Protein AF-A0AAW2M9W5-F1 (afdb_monomer_lite)

Organism: NCBI:txid2727403

Foldseek 3Di:
DPPPPCVVQPPNVVVVVVVVVVVVCVVPPDQWDQAPVRDIDRDPVVVVVRVCVVCVVVPDPVPDDVVNVVVVVVVDDPPADPVNVVVVPDDDDPVNVVVVVVVPDD

Radius of gyration: 26.67 Å; chains: 1; bounding box: 52×32×64 Å

Structure (mmCIF, N/CA/C/O backbone):
data_AF-A0AAW2M9W5-F1
#
_entry.id   AF-A0AAW2M9W5-F1
#
loop_
_atom_site.group_PDB
_atom_site.id
_atom_site.type_symbol
_atom_site.label_atom_id
_atom_site.label_alt_id
_atom_site.label_comp_id
_atom_site.label_asym_id
_atom_site.label_entity_id
_atom_site.label_seq_id
_atom_site.pdbx_PDB_ins_code
_atom_site.Cartn_x
_atom_site.Cartn_y
_atom_site.Cartn_z
_atom_site.occupancy
_atom_site.B_iso_or_equiv
_atom_site.auth_seq_id
_atom_site.auth_comp_id
_atom_site.auth_asym_id
_atom_site.auth_atom_id
_atom_site.pdbx_PDB_model_num
ATOM 1 N N . MET A 1 1 ? 21.026 1.115 29.506 1.00 48.50 1 MET A N 1
ATOM 2 C CA . MET A 1 1 ? 21.252 -0.337 29.691 1.00 48.50 1 MET A CA 1
ATOM 3 C C . MET A 1 1 ? 20.834 -1.117 28.434 1.00 48.50 1 MET A C 1
ATOM 5 O O . MET A 1 1 ? 19.830 -1.806 28.476 1.00 48.50 1 MET A O 1
ATOM 9 N N . GLY A 1 2 ? 21.512 -0.970 27.284 1.00 57.16 2 GLY A N 1
ATOM 10 C CA . GLY A 1 2 ? 20.971 -1.504 26.010 1.00 57.16 2 GLY A CA 1
ATOM 11 C C . GLY A 1 2 ? 21.961 -2.155 25.043 1.00 57.16 2 GLY A C 1
ATOM 12 O O . GLY A 1 2 ? 21.532 -2.822 24.114 1.00 57.16 2 GLY A O 1
ATOM 13 N N . LYS A 1 3 ? 23.275 -2.005 25.253 1.00 54.03 3 LYS A N 1
ATOM 14 C CA . LYS A 1 3 ? 24.299 -2.523 24.326 1.00 54.03 3 LYS A CA 1
ATOM 15 C C . LYS A 1 3 ? 25.120 -3.697 24.868 1.00 54.03 3 LYS A C 1
ATOM 17 O O . LYS A 1 3 ? 25.809 -4.334 24.092 1.00 54.03 3 LYS A O 1
ATOM 22 N N . SER A 1 4 ? 25.056 -4.016 26.159 1.00 55.81 4 SER A N 1
ATOM 23 C CA . SER A 1 4 ? 25.902 -5.085 26.728 1.00 55.81 4 SER A CA 1
ATOM 24 C C . SER A 1 4 ? 25.210 -6.445 26.815 1.00 55.81 4 SER A C 1
ATOM 26 O O . SER A 1 4 ? 25.886 -7.456 26.951 1.00 55.81 4 SER A O 1
ATOM 28 N N . HIS A 1 5 ? 23.876 -6.492 26.735 1.00 56.69 5 HIS A N 1
ATOM 29 C CA . HIS A 1 5 ? 23.130 -7.743 26.907 1.00 56.69 5 HIS A CA 1
ATOM 30 C C . HIS A 1 5 ? 22.978 -8.534 25.595 1.00 56.69 5 HIS A C 1
ATOM 32 O O . HIS A 1 5 ? 23.032 -9.758 25.615 1.00 56.69 5 HIS A O 1
ATOM 38 N N . TRP A 1 6 ? 22.884 -7.850 24.443 1.00 54.25 6 TRP A N 1
ATOM 39 C CA . TRP A 1 6 ? 22.748 -8.502 23.127 1.00 54.25 6 TRP A CA 1
ATOM 40 C C . TRP A 1 6 ? 23.970 -9.358 22.759 1.00 54.25 6 TRP A C 1
ATOM 42 O O . TRP A 1 6 ? 23.818 -10.454 22.234 1.00 54.25 6 TRP A O 1
ATOM 52 N N . LEU A 1 7 ? 25.173 -8.887 23.109 1.00 58.19 7 LEU A N 1
ATOM 53 C CA . LEU A 1 7 ? 26.436 -9.587 22.863 1.00 58.19 7 LEU A CA 1
ATOM 54 C C . LEU A 1 7 ? 26.600 -10.852 23.715 1.00 58.19 7 LEU A C 1
ATOM 56 O O . LEU A 1 7 ? 27.353 -11.739 23.330 1.00 58.19 7 LEU A O 1
ATOM 60 N N . LYS A 1 8 ? 25.931 -10.932 24.874 1.00 59.62 8 LYS A N 1
ATOM 61 C CA . LYS A 1 8 ? 26.143 -12.013 25.847 1.00 59.62 8 LYS A CA 1
ATOM 62 C C . LYS A 1 8 ? 25.178 -13.189 25.670 1.00 59.62 8 LYS A C 1
ATOM 64 O O . LYS A 1 8 ? 25.545 -14.308 26.007 1.00 59.62 8 LYS A O 1
ATOM 69 N N . GLU A 1 9 ? 23.976 -12.950 25.144 1.00 57.50 9 GLU A N 1
ATOM 70 C CA . GLU A 1 9 ? 22.952 -13.996 24.980 1.00 57.50 9 GLU A CA 1
ATOM 71 C C . GLU A 1 9 ? 22.712 -14.443 23.531 1.00 57.50 9 GLU A C 1
ATOM 73 O O . GLU A 1 9 ? 22.095 -15.487 23.318 1.00 57.50 9 GLU A O 1
ATOM 78 N N . GLY A 1 10 ? 23.212 -13.711 22.530 1.00 66.31 10 GLY A N 1
ATOM 79 C CA . GLY A 1 10 ? 22.986 -14.059 21.124 1.00 66.31 10 GLY A CA 1
ATOM 80 C C . GLY A 1 10 ? 21.493 -14.245 20.801 1.00 66.31 10 GLY A C 1
ATOM 81 O O . GLY A 1 10 ? 20.648 -13.480 21.268 1.00 66.31 10 GLY A O 1
ATOM 82 N N . ASP A 1 11 ? 21.163 -15.292 20.040 1.00 59.62 11 ASP A N 1
ATOM 83 C CA . ASP A 1 11 ? 19.801 -15.639 19.585 1.00 59.62 11 ASP A CA 1
ATOM 84 C C . ASP A 1 11 ? 18.875 -16.168 20.708 1.00 59.62 11 ASP A C 1
ATOM 86 O O . ASP A 1 11 ? 17.685 -16.401 20.511 1.00 59.62 11 ASP A O 1
ATOM 90 N N . ARG A 1 12 ? 19.396 -16.343 21.935 1.00 59.50 12 ARG A N 1
ATOM 91 C CA . ARG A 1 12 ? 18.607 -16.807 23.092 1.00 59.50 12 ARG A CA 1
ATOM 92 C C . ARG A 1 12 ? 17.799 -15.703 23.771 1.00 59.50 12 ARG A C 1
ATOM 94 O O . ARG A 1 12 ? 16.968 -16.014 24.622 1.00 59.50 12 ARG A O 1
ATOM 101 N N . ASN A 1 13 ? 17.960 -14.443 23.366 1.00 63.25 13 ASN A N 1
ATOM 102 C CA . ASN A 1 13 ? 17.236 -13.316 23.956 1.00 63.25 13 ASN A CA 1
ATOM 103 C C . ASN A 1 13 ? 15.808 -13.147 23.393 1.00 63.25 13 ASN A C 1
ATOM 105 O O . ASN A 1 13 ? 15.367 -12.048 23.039 1.00 63.25 13 ASN A O 1
ATOM 109 N N . THR A 1 14 ? 15.068 -14.253 23.301 1.00 67.06 14 THR A N 1
ATOM 110 C CA . THR A 1 14 ? 13.681 -14.288 22.814 1.00 67.06 14 THR A CA 1
ATOM 111 C C . THR A 1 14 ? 12.801 -13.305 23.591 1.00 67.06 14 THR A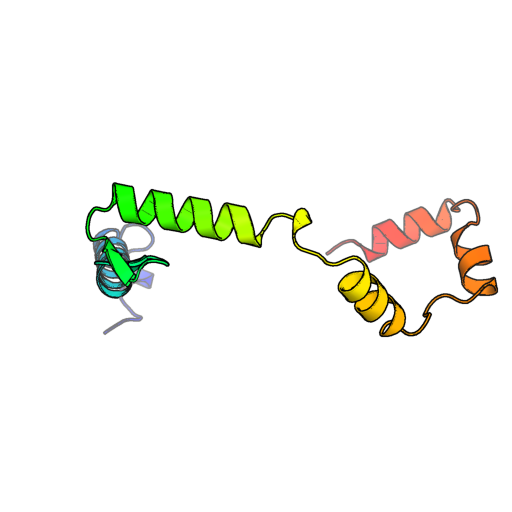 C 1
ATOM 113 O O . THR A 1 14 ? 11.988 -12.604 22.994 1.00 67.06 14 THR A O 1
ATOM 116 N N . GLY A 1 15 ? 13.023 -13.147 24.902 1.00 75.62 15 GLY A N 1
ATOM 117 C CA . GLY A 1 15 ? 12.299 -12.198 25.753 1.00 75.62 15 GLY A CA 1
ATOM 118 C C . GLY A 1 15 ? 12.441 -10.734 25.318 1.00 75.62 15 GLY A C 1
ATOM 119 O O . GLY A 1 15 ? 11.437 -10.023 25.231 1.00 75.62 15 GLY A O 1
ATOM 120 N N . PHE A 1 16 ? 13.653 -10.277 24.991 1.00 78.69 16 PHE A N 1
ATOM 121 C CA . PHE A 1 16 ? 13.869 -8.911 24.504 1.00 78.69 16 PHE A CA 1
ATOM 122 C C . PHE A 1 16 ? 13.225 -8.682 23.138 1.00 78.69 16 PHE A C 1
ATOM 124 O O . PHE A 1 16 ? 12.535 -7.677 22.952 1.00 78.69 16 PHE A O 1
ATOM 131 N N . PHE A 1 17 ? 13.402 -9.611 22.193 1.00 79.06 17 PHE A N 1
ATOM 132 C CA . PHE A 1 17 ? 12.819 -9.480 20.857 1.00 79.06 17 PHE A CA 1
ATOM 133 C C . PHE A 1 17 ? 11.289 -9.540 20.896 1.00 79.06 17 PHE A C 1
ATOM 135 O O . PHE A 1 17 ? 10.638 -8.708 20.265 1.00 79.06 17 PHE A O 1
ATOM 142 N N . HIS A 1 18 ? 10.701 -10.426 21.704 1.00 82.94 18 HIS A N 1
ATOM 143 C CA . HIS A 1 18 ? 9.254 -10.473 21.919 1.00 82.94 18 HIS A CA 1
ATOM 144 C C . HIS A 1 18 ? 8.727 -9.190 22.568 1.00 82.94 18 HIS A C 1
ATOM 146 O O . HIS A 1 18 ? 7.726 -8.639 22.109 1.00 82.94 18 HIS A O 1
ATOM 152 N N . ALA A 1 19 ? 9.401 -8.664 23.595 1.00 87.31 19 ALA A N 1
ATOM 153 C CA . ALA A 1 19 ? 8.999 -7.413 24.238 1.00 87.31 19 ALA A CA 1
ATOM 154 C C . ALA A 1 19 ? 9.094 -6.218 23.275 1.00 87.31 19 ALA A C 1
ATOM 156 O O . ALA A 1 19 ? 8.202 -5.367 23.240 1.00 87.31 19 ALA A O 1
ATOM 157 N N . TYR A 1 20 ? 10.148 -6.166 22.461 1.00 87.25 20 TYR A N 1
ATOM 158 C CA . TYR A 1 20 ? 10.334 -5.127 21.456 1.00 87.25 20 TYR A CA 1
ATOM 159 C C . TYR A 1 20 ? 9.289 -5.218 20.335 1.00 87.25 20 TYR A C 1
ATOM 161 O O . TYR A 1 20 ? 8.655 -4.211 20.012 1.00 87.25 20 TYR A O 1
ATOM 169 N N . ALA A 1 21 ? 9.031 -6.418 19.807 1.00 86.69 21 ALA A N 1
ATOM 170 C CA . ALA A 1 21 ? 7.990 -6.665 18.811 1.00 86.69 21 ALA A CA 1
ATOM 171 C C . ALA A 1 21 ? 6.600 -6.292 19.346 1.00 86.69 21 ALA A C 1
ATOM 173 O O . ALA A 1 21 ? 5.859 -5.580 18.672 1.00 86.69 21 ALA A O 1
ATOM 174 N N . ASN A 1 22 ? 6.278 -6.661 20.590 1.00 88.44 22 ASN A N 1
ATOM 175 C CA . ASN A 1 22 ? 5.030 -6.273 21.251 1.00 88.44 22 ASN A CA 1
ATOM 176 C C . ASN A 1 22 ? 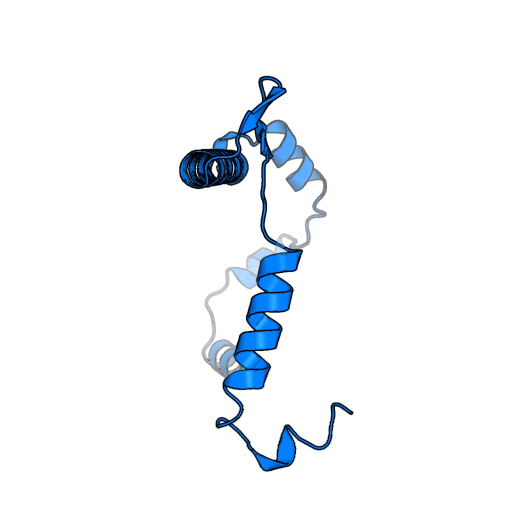4.922 -4.759 21.449 1.00 88.44 22 ASN A C 1
ATOM 178 O O . ASN A 1 22 ? 3.852 -4.187 21.252 1.00 88.44 22 ASN A O 1
ATOM 182 N N . LYS A 1 23 ? 6.018 -4.077 21.801 1.00 91.19 23 LYS A N 1
ATOM 183 C CA . LYS A 1 23 ? 6.038 -2.613 21.910 1.00 91.19 23 LYS A CA 1
ATOM 184 C C . LYS A 1 23 ? 5.733 -1.951 20.566 1.00 91.19 23 LYS A C 1
ATOM 186 O O . LYS A 1 23 ? 4.936 -1.015 20.524 1.00 91.19 23 LYS A O 1
ATOM 191 N N . ILE A 1 24 ? 6.340 -2.433 19.481 1.00 91.38 24 ILE A N 1
ATOM 192 C CA . ILE A 1 24 ? 6.061 -1.944 18.124 1.00 91.38 24 ILE A CA 1
ATOM 193 C C . ILE A 1 24 ? 4.613 -2.248 17.736 1.00 91.38 24 ILE A C 1
ATOM 195 O O . ILE A 1 24 ? 3.911 -1.349 17.276 1.00 91.38 24 ILE A O 1
ATOM 199 N N . PHE A 1 25 ? 4.151 -3.477 17.969 1.00 89.25 25 PHE A N 1
ATOM 200 C CA . PHE A 1 25 ? 2.788 -3.905 17.673 1.00 89.25 25 PHE A CA 1
ATOM 201 C C . PHE A 1 25 ? 1.759 -3.036 18.399 1.00 89.25 25 PHE A C 1
ATOM 203 O O . PHE A 1 25 ? 0.882 -2.468 17.760 1.00 89.25 25 PHE A O 1
ATOM 210 N N . ASN A 1 26 ? 1.906 -2.849 19.710 1.00 89.12 26 ASN A N 1
ATOM 211 C CA . ASN A 1 26 ? 0.983 -2.050 20.516 1.00 89.12 26 ASN A CA 1
ATOM 212 C C . ASN A 1 26 ? 0.978 -0.573 20.111 1.00 89.12 26 ASN A C 1
ATOM 214 O O . ASN A 1 26 ? -0.072 0.066 20.149 1.00 89.12 26 ASN A O 1
ATOM 218 N N . ARG A 1 27 ? 2.134 -0.025 19.712 1.00 90.50 27 ARG A N 1
ATOM 219 C CA . ARG A 1 27 ? 2.235 1.355 19.222 1.00 90.50 27 ARG A CA 1
ATOM 220 C C . ARG A 1 27 ? 1.559 1.535 17.864 1.00 90.50 27 ARG A C 1
ATOM 222 O O . ARG A 1 27 ? 0.921 2.557 17.639 1.00 90.50 27 ARG A O 1
ATOM 229 N N . ASN A 1 28 ? 1.719 0.564 16.969 1.00 89.75 28 ASN A N 1
ATOM 230 C CA . ASN A 1 28 ? 1.297 0.672 15.574 1.00 89.75 28 ASN A CA 1
ATOM 231 C C . ASN A 1 28 ? -0.067 0.011 15.304 1.00 89.75 28 ASN A C 1
ATOM 233 O O . ASN A 1 28 ? -0.540 0.021 14.169 1.00 89.75 28 ASN A O 1
ATOM 237 N N . GLN A 1 29 ? -0.703 -0.583 16.316 1.00 90.38 29 GLN A N 1
ATOM 238 C CA . GLN A 1 29 ? -1.990 -1.243 16.157 1.00 90.38 29 GLN A CA 1
ATOM 239 C C . GLN A 1 29 ? -3.071 -0.229 15.766 1.00 90.38 29 GLN A C 1
ATOM 241 O O . GLN A 1 29 ? -3.425 0.672 16.529 1.00 90.38 29 GLN A O 1
ATOM 246 N N . ILE A 1 30 ? -3.660 -0.437 14.591 1.00 92.38 30 ILE A N 1
ATOM 247 C CA . ILE A 1 30 ? -4.827 0.312 14.132 1.00 92.38 30 ILE A CA 1
ATOM 248 C C . ILE A 1 30 ? -6.046 -0.196 14.908 1.00 92.38 30 ILE A C 1
ATOM 250 O O . ILE A 1 30 ? -6.516 -1.309 14.684 1.00 92.38 30 ILE A O 1
ATOM 254 N N . LYS A 1 31 ? -6.541 0.617 15.848 1.00 92.75 31 LYS A N 1
ATOM 255 C CA . LYS A 1 31 ? -7.718 0.285 16.676 1.00 92.75 31 LYS A CA 1
ATOM 256 C C . LYS A 1 31 ? -9.042 0.544 15.965 1.00 92.75 31 LYS A C 1
ATOM 258 O O . LYS A 1 31 ? -10.016 -0.149 16.217 1.00 92.75 31 LYS A O 1
ATOM 263 N N . ARG A 1 32 ? -9.081 1.580 15.128 1.00 95.06 32 ARG A N 1
ATOM 264 C CA . ARG A 1 32 ? -10.243 1.948 14.321 1.00 95.06 32 ARG A CA 1
ATOM 265 C C . ARG A 1 32 ? -9.820 2.760 13.108 1.00 95.06 32 ARG A C 1
ATOM 267 O O . ARG A 1 32 ? -8.837 3.496 13.180 1.00 95.06 32 ARG A O 1
ATOM 274 N N . ILE A 1 33 ? -10.591 2.672 12.035 1.00 96.00 33 ILE A N 1
ATOM 275 C CA . ILE A 1 33 ? -10.425 3.482 10.824 1.00 96.00 33 ILE A CA 1
ATOM 276 C C . ILE A 1 33 ? -11.765 4.100 10.434 1.00 96.00 33 ILE A C 1
ATOM 278 O O . ILE A 1 33 ? -12.815 3.524 10.704 1.00 96.00 33 ILE A O 1
ATOM 282 N N . LYS A 1 34 ? -11.746 5.288 9.832 1.00 96.25 34 LYS A N 1
ATOM 283 C CA . LYS A 1 34 ? -12.950 5.929 9.299 1.00 96.25 34 LYS A CA 1
ATOM 284 C C . LYS A 1 34 ? -13.072 5.576 7.819 1.00 96.25 34 LYS A C 1
ATOM 286 O O . LYS A 1 34 ? -12.109 5.757 7.076 1.00 96.25 34 LYS A O 1
ATOM 291 N N . ASN A 1 35 ? -14.218 5.046 7.407 1.00 92.69 35 ASN A N 1
ATOM 292 C CA . ASN A 1 35 ? -14.469 4.711 6.008 1.00 92.69 35 ASN A CA 1
ATOM 293 C C . ASN A 1 35 ? -14.836 5.962 5.181 1.00 92.69 35 ASN A C 1
ATOM 295 O O . ASN A 1 35 ? -14.993 7.060 5.721 1.00 92.69 35 ASN A O 1
ATOM 299 N N . SER A 1 36 ? -15.003 5.788 3.868 1.00 90.88 36 SER A N 1
ATOM 300 C CA . SER A 1 36 ? -15.381 6.856 2.928 1.00 90.88 36 SER A CA 1
ATOM 301 C C . SER A 1 36 ? -16.747 7.494 3.209 1.00 90.88 36 SER A C 1
ATOM 303 O O . SER A 1 36 ? -16.961 8.645 2.855 1.00 90.88 36 SER A O 1
ATOM 305 N N . GLU A 1 37 ? -17.655 6.777 3.874 1.00 93.00 37 GLU A N 1
ATOM 306 C CA . GLU A 1 37 ? -18.972 7.278 4.304 1.00 93.00 37 GLU A CA 1
ATOM 307 C C . GLU A 1 37 ? -18.920 7.958 5.684 1.00 93.00 37 GLU A C 1
ATOM 309 O O . GLU A 1 37 ? -19.939 8.335 6.257 1.00 93.00 37 GLU A O 1
ATOM 314 N N . GLY A 1 38 ? -17.727 8.089 6.261 1.00 93.19 38 GLY A N 1
ATOM 315 C CA . GLY A 1 38 ? -17.515 8.718 7.552 1.00 93.19 38 GLY A CA 1
ATOM 316 C C . GLY A 1 38 ? -17.861 7.851 8.772 1.00 93.19 38 GLY A C 1
ATOM 317 O O . GLY A 1 38 ? -17.794 8.355 9.896 1.00 93.19 38 GLY A O 1
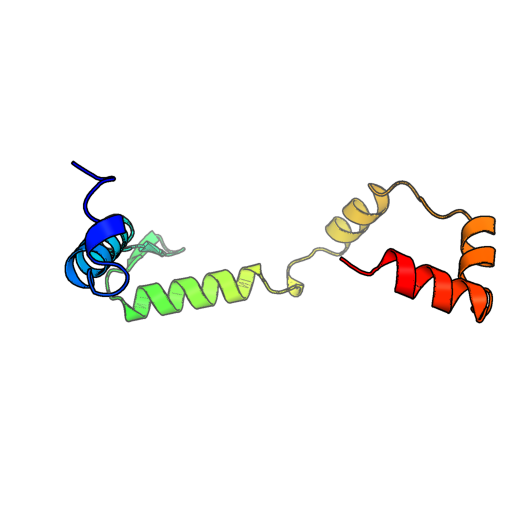ATOM 318 N N . ARG A 1 39 ? -18.179 6.563 8.593 1.00 95.75 39 ARG A N 1
ATOM 319 C CA . ARG A 1 39 ? -18.406 5.604 9.687 1.00 95.75 39 ARG A CA 1
ATOM 320 C C . ARG A 1 39 ? -17.085 5.058 10.227 1.00 95.75 39 ARG A C 1
ATOM 322 O O . ARG A 1 39 ? -16.160 4.777 9.467 1.00 95.75 39 ARG A O 1
ATOM 329 N N . TRP A 1 40 ? -17.007 4.879 11.544 1.00 96.69 40 TRP A N 1
ATOM 330 C CA . TRP A 1 40 ? -15.875 4.212 12.189 1.00 96.69 40 TRP A CA 1
ATOM 331 C C . TRP A 1 40 ? -16.025 2.692 12.102 1.00 96.69 40 TRP A C 1
ATOM 333 O O . TRP A 1 40 ? -17.076 2.157 12.438 1.00 96.69 40 TRP A O 1
ATOM 343 N N . LEU A 1 41 ? -14.960 2.018 11.676 1.00 95.88 41 LEU A N 1
ATOM 344 C CA . LEU A 1 41 ? -14.796 0.568 11.714 1.00 95.88 41 LEU A CA 1
ATOM 345 C C . LEU A 1 41 ? -13.790 0.236 12.815 1.00 95.88 41 LEU A C 1
ATOM 347 O O . LEU A 1 41 ? -12.682 0.773 12.811 1.00 95.88 41 LEU A O 1
ATOM 351 N N . ASP A 1 42 ? -14.168 -0.630 13.747 1.00 95.06 42 ASP A N 1
ATOM 352 C CA . ASP A 1 42 ? -13.368 -1.047 14.907 1.00 95.06 42 ASP A CA 1
ATOM 353 C C . ASP A 1 42 ? -13.121 -2.566 14.956 1.00 95.06 42 ASP A C 1
ATOM 355 O O . ASP A 1 42 ? -12.193 -3.034 15.621 1.00 95.06 42 ASP A O 1
ATOM 359 N N . LYS A 1 43 ? -13.890 -3.354 14.197 1.00 95.81 43 LYS A N 1
ATOM 360 C CA . LYS A 1 43 ? -13.658 -4.791 14.029 1.00 95.81 43 LYS A CA 1
ATOM 361 C C . LYS A 1 43 ? -12.463 -5.038 13.115 1.00 95.81 43 LYS A C 1
ATOM 363 O O . LYS A 1 43 ? -12.380 -4.501 12.012 1.00 95.81 43 LYS A O 1
ATOM 368 N N . LYS A 1 44 ? -11.555 -5.919 13.546 1.00 93.38 44 LYS A N 1
ATOM 369 C CA . LYS A 1 44 ? -10.334 -6.256 12.792 1.00 93.38 44 LYS A CA 1
ATOM 370 C C . LYS A 1 44 ? -10.630 -6.739 11.371 1.00 93.38 44 LYS A C 1
ATOM 372 O O . LYS A 1 44 ? -9.915 -6.347 10.456 1.00 93.38 44 LYS A O 1
ATOM 377 N N . GLN A 1 45 ? -11.662 -7.565 11.194 1.00 95.19 45 GLN A N 1
ATOM 378 C CA . GLN A 1 45 ? -12.066 -8.075 9.882 1.00 95.19 45 GLN A CA 1
ATOM 379 C C . GLN A 1 45 ? -12.509 -6.937 8.954 1.00 95.19 45 GLN A C 1
ATOM 381 O O . GLN A 1 45 ? -12.044 -6.862 7.821 1.00 95.19 45 GLN A O 1
ATOM 386 N N . ASP A 1 46 ? -13.325 -6.012 9.460 1.00 95.19 46 ASP A N 1
ATOM 387 C CA . ASP A 1 46 ? -13.839 -4.879 8.685 1.00 95.19 46 ASP A CA 1
ATOM 388 C C . ASP A 1 46 ? -12.711 -3.912 8.297 1.00 95.19 46 ASP A C 1
ATOM 390 O O . ASP A 1 46 ? -12.639 -3.457 7.155 1.00 95.19 46 ASP A O 1
ATOM 394 N N . ILE A 1 47 ? -11.787 -3.639 9.228 1.00 95.69 47 ILE A N 1
ATOM 395 C CA . ILE A 1 47 ? -10.591 -2.824 8.975 1.00 95.69 47 ILE A CA 1
ATOM 396 C C . ILE A 1 47 ? -9.715 -3.481 7.902 1.00 95.69 47 ILE A C 1
ATOM 398 O O . ILE A 1 47 ? -9.299 -2.807 6.960 1.00 95.69 47 ILE A O 1
ATOM 402 N N . ALA A 1 48 ? -9.443 -4.785 8.024 1.00 95.31 48 ALA A N 1
ATOM 403 C CA . ALA A 1 48 ? -8.625 -5.521 7.064 1.00 95.31 48 ALA A CA 1
ATOM 404 C C . ALA A 1 48 ? -9.256 -5.501 5.666 1.00 95.31 48 ALA A C 1
ATOM 406 O O . ALA A 1 48 ? -8.590 -5.118 4.708 1.00 95.31 48 ALA A O 1
ATOM 407 N N . GLN A 1 49 ? -10.550 -5.813 5.561 1.00 96.12 49 GLN A N 1
ATOM 408 C CA . GLN A 1 49 ? -11.271 -5.791 4.290 1.00 96.12 49 GLN A CA 1
ATOM 409 C C . GLN A 1 49 ? -11.256 -4.399 3.651 1.00 96.12 49 GLN A C 1
ATOM 411 O O . GLN A 1 49 ? -11.026 -4.268 2.448 1.00 96.12 49 GLN A O 1
ATOM 416 N N . TYR A 1 50 ? -11.475 -3.349 4.446 1.00 95.81 50 TYR A N 1
ATOM 417 C CA . TYR A 1 50 ? -11.457 -1.974 3.960 1.00 95.81 50 TYR A CA 1
ATOM 418 C C . TYR A 1 50 ? -10.078 -1.574 3.417 1.00 95.81 50 TYR A C 1
ATOM 420 O O . TYR A 1 50 ? -9.989 -1.023 2.321 1.00 95.81 50 TYR A O 1
ATOM 428 N N . ILE A 1 51 ? -9.004 -1.900 4.142 1.00 94.44 51 ILE A N 1
ATOM 429 C CA . ILE A 1 51 ? -7.621 -1.635 3.719 1.00 94.44 51 ILE A CA 1
ATOM 430 C C . ILE A 1 51 ? -7.289 -2.410 2.438 1.00 94.44 51 ILE A C 1
ATOM 432 O O . ILE A 1 51 ? -6.771 -1.821 1.490 1.00 94.44 51 ILE A O 1
ATOM 436 N N . SER A 1 52 ? -7.621 -3.703 2.378 1.00 95.12 52 SER A N 1
ATOM 437 C CA . SER A 1 52 ? -7.394 -4.536 1.194 1.00 95.12 52 SER A CA 1
ATOM 438 C C . SER A 1 52 ? -8.119 -3.992 -0.034 1.00 95.12 52 SER A C 1
ATOM 440 O O . SER A 1 52 ? -7.516 -3.886 -1.098 1.00 95.12 52 SER A O 1
ATOM 442 N N . ASN A 1 53 ? -9.382 -3.586 0.110 1.00 93.25 53 ASN A N 1
ATOM 443 C CA . ASN A 1 53 ? -10.153 -2.999 -0.986 1.00 93.25 53 ASN A CA 1
ATOM 444 C C . ASN A 1 53 ? -9.582 -1.646 -1.424 1.00 93.25 53 ASN A C 1
ATOM 446 O O . ASN A 1 53 ? -9.484 -1.379 -2.620 1.00 93.25 53 ASN A O 1
ATOM 450 N N . TYR A 1 54 ? -9.191 -0.800 -0.468 1.00 92.00 54 TYR A N 1
ATOM 451 C CA . TYR A 1 54 ? -8.605 0.507 -0.749 1.00 92.00 54 TYR A CA 1
ATOM 452 C C . TYR A 1 54 ? -7.309 0.376 -1.551 1.00 92.00 54 TYR A C 1
ATOM 454 O O . TYR A 1 54 ? -7.200 0.945 -2.636 1.00 92.00 54 TYR A O 1
ATOM 462 N N . PHE A 1 55 ? -6.355 -0.419 -1.062 1.00 91.56 55 PHE A N 1
ATOM 463 C CA . PHE A 1 55 ? -5.088 -0.619 -1.762 1.00 91.56 55 PHE A CA 1
ATOM 464 C C . PHE A 1 55 ? -5.273 -1.384 -3.071 1.00 91.56 55 PHE A C 1
ATOM 466 O O . PHE A 1 55 ? -4.677 -1.029 -4.083 1.00 91.56 55 PHE A O 1
ATOM 473 N N . GLY A 1 56 ? -6.172 -2.369 -3.087 1.00 91.69 56 GLY A N 1
ATOM 474 C CA . GLY A 1 56 ? -6.556 -3.074 -4.304 1.00 91.69 56 GLY A CA 1
ATOM 475 C C . GLY A 1 56 ? -7.157 -2.160 -5.371 1.00 91.69 56 GLY A C 1
ATOM 476 O O . GLY A 1 56 ? -7.059 -2.491 -6.546 1.00 91.69 56 GLY A O 1
ATOM 477 N N . ARG A 1 57 ? -7.754 -1.020 -4.999 1.00 87.25 57 ARG A N 1
ATOM 478 C CA . ARG A 1 57 ? -8.225 -0.001 -5.942 1.00 87.25 57 ARG A CA 1
ATOM 479 C C . ARG A 1 57 ? -7.085 0.893 -6.427 1.00 87.25 57 ARG A C 1
ATOM 481 O O . ARG A 1 57 ? -6.876 0.968 -7.629 1.00 87.25 57 ARG A O 1
ATOM 488 N N . ILE A 1 58 ? -6.329 1.521 -5.521 1.00 86.19 58 ILE A N 1
ATOM 489 C CA . ILE A 1 58 ? -5.314 2.521 -5.916 1.00 86.19 58 ILE A CA 1
ATOM 490 C C . ILE A 1 58 ? -4.120 1.913 -6.665 1.00 86.19 58 ILE A C 1
ATOM 492 O O . ILE A 1 58 ? -3.432 2.619 -7.391 1.00 86.19 58 ILE A O 1
ATOM 496 N N . PHE A 1 59 ? -3.856 0.615 -6.486 1.00 84.88 59 PHE A N 1
ATOM 497 C CA . PHE A 1 59 ? -2.802 -0.092 -7.217 1.00 84.88 59 PHE A CA 1
ATOM 498 C C . PHE A 1 59 ? -3.281 -0.700 -8.544 1.00 84.88 59 PHE A C 1
ATOM 500 O O . PHE A 1 59 ? -2.526 -1.423 -9.193 1.00 84.88 59 PHE A O 1
ATOM 507 N N . ARG A 1 60 ? -4.518 -0.432 -8.982 1.00 80.75 60 ARG A N 1
ATOM 508 C CA . ARG A 1 60 ? -4.964 -0.804 -10.330 1.00 80.75 60 ARG A CA 1
ATOM 509 C C . ARG A 1 60 ? -4.553 0.265 -11.337 1.00 80.75 60 ARG A C 1
ATOM 511 O O . ARG A 1 60 ? -4.848 1.440 -11.167 1.00 80.75 60 ARG A O 1
ATOM 518 N N . SER A 1 61 ? -3.975 -0.181 -12.452 1.00 63.56 61 SER A N 1
ATOM 519 C CA . SER A 1 61 ? -3.592 0.656 -13.603 1.00 63.56 61 SER A CA 1
ATOM 520 C C . SER A 1 61 ? -4.771 1.351 -14.307 1.00 63.56 61 SER A C 1
ATOM 522 O O . SER A 1 61 ? -4.552 2.185 -15.178 1.00 63.56 61 SER A O 1
ATOM 524 N N . THR A 1 62 ? -6.016 1.001 -13.981 1.00 60.19 62 THR A N 1
ATOM 525 C CA . THR A 1 62 ? -7.225 1.462 -14.683 1.00 60.19 62 THR A CA 1
ATOM 526 C C . THR A 1 62 ? -7.721 2.851 -14.274 1.00 60.19 62 THR A C 1
ATOM 528 O O . THR A 1 62 ? -8.678 3.329 -14.870 1.00 60.19 62 THR A O 1
ATOM 531 N N . GLU A 1 63 ? -7.109 3.502 -13.280 1.00 59.84 63 GLU A N 1
ATOM 532 C CA . GLU A 1 63 ? -7.440 4.889 -12.897 1.00 59.84 63 GLU A CA 1
ATOM 533 C C . GLU A 1 63 ? -6.485 5.928 -13.515 1.00 59.84 63 GLU A C 1
ATOM 535 O O . GLU A 1 63 ? -6.592 7.115 -13.216 1.00 59.84 63 GLU A O 1
ATOM 540 N N . LEU A 1 64 ? -5.564 5.512 -14.393 1.00 61.50 64 LEU A N 1
ATOM 541 C CA . LEU A 1 64 ? -4.757 6.449 -15.169 1.00 61.50 64 LEU A CA 1
ATOM 542 C C . LEU A 1 64 ? -5.604 6.999 -16.318 1.00 61.50 64 LEU A C 1
ATOM 544 O O . LEU A 1 64 ? -5.964 6.281 -17.251 1.00 61.50 64 LEU A O 1
ATOM 548 N N . SER A 1 65 ? -5.917 8.290 -16.251 1.00 67.75 65 SER A N 1
ATOM 549 C CA . SER A 1 65 ? -6.371 9.036 -17.418 1.00 67.75 65 SER A CA 1
ATOM 550 C C . SER A 1 65 ? -5.275 8.962 -18.481 1.00 67.75 65 SER A C 1
ATOM 552 O O . SER A 1 65 ? -4.114 9.233 -18.175 1.00 67.75 65 SER A O 1
ATOM 554 N N . LEU A 1 66 ? -5.621 8.632 -19.729 1.00 66.12 66 LEU A N 1
ATOM 555 C CA . LEU A 1 66 ? -4.667 8.682 -20.849 1.00 66.12 66 LEU A CA 1
ATOM 556 C C . LEU A 1 66 ? -3.966 10.051 -20.921 1.00 66.12 66 LEU A C 1
ATOM 558 O O . LEU A 1 66 ? -2.771 10.114 -21.173 1.00 66.12 66 LEU A O 1
ATOM 562 N N . ASN A 1 67 ? -4.669 11.123 -20.536 1.00 70.12 67 ASN A N 1
ATOM 563 C CA . ASN A 1 67 ? -4.108 12.472 -20.463 1.00 70.12 67 ASN A CA 1
ATOM 564 C C . ASN A 1 67 ? -3.014 12.626 -19.388 1.00 70.12 67 ASN A C 1
ATOM 566 O O . ASN A 1 67 ? -2.119 13.450 -19.546 1.00 70.12 67 ASN A O 1
ATOM 570 N N . ASP A 1 68 ? -3.086 11.885 -18.277 1.00 71.44 68 ASP A N 1
ATOM 571 C CA . ASP A 1 68 ? -2.058 11.932 -17.226 1.00 71.44 68 ASP A CA 1
ATOM 572 C C . ASP A 1 68 ? -0.816 11.130 -17.631 1.00 71.44 68 ASP A C 1
ATOM 574 O O . ASP A 1 68 ? 0.304 11.510 -17.286 1.00 71.44 68 ASP A O 1
ATOM 578 N N . LEU A 1 69 ? -1.005 10.058 -18.409 1.00 72.94 69 LEU A N 1
ATOM 579 C CA . LEU A 1 69 ? 0.095 9.311 -19.012 1.00 72.94 69 LEU A CA 1
ATOM 580 C C . LEU A 1 69 ? 0.803 10.147 -20.083 1.00 72.94 69 LEU A C 1
ATOM 582 O O . LEU A 1 69 ? 2.024 10.265 -20.030 1.00 72.94 69 LEU A O 1
ATOM 586 N N . ASP A 1 70 ? 0.050 10.783 -20.983 1.00 75.88 70 ASP A N 1
ATOM 587 C CA . ASP A 1 70 ? 0.601 11.650 -22.029 1.00 75.88 70 ASP A CA 1
ATOM 588 C C . ASP A 1 70 ? 1.392 12.813 -21.426 1.00 75.88 70 ASP A C 1
ATOM 590 O O . ASP A 1 70 ? 2.527 13.046 -21.824 1.00 75.88 70 ASP A O 1
ATOM 594 N N . ARG A 1 71 ? 0.885 13.462 -20.368 1.00 74.38 71 ARG A N 1
ATOM 595 C CA . ARG A 1 71 ? 1.646 14.483 -19.621 1.00 74.38 71 ARG A CA 1
ATOM 596 C C . ARG A 1 71 ? 2.932 13.941 -19.003 1.00 74.38 71 ARG A C 1
ATOM 598 O O . ARG A 1 71 ? 3.946 14.636 -18.982 1.00 74.38 71 ARG A O 1
ATOM 605 N N . GLY A 1 72 ? 2.889 12.725 -18.460 1.00 75.44 72 GLY A N 1
ATOM 606 C CA . GLY A 1 72 ? 4.069 12.058 -17.915 1.00 75.44 72 GLY A CA 1
ATOM 607 C C . GLY A 1 72 ? 5.119 11.789 -18.990 1.00 75.44 72 GLY A C 1
ATOM 608 O O . GLY A 1 72 ? 6.302 11.996 -18.743 1.00 75.44 72 GLY A O 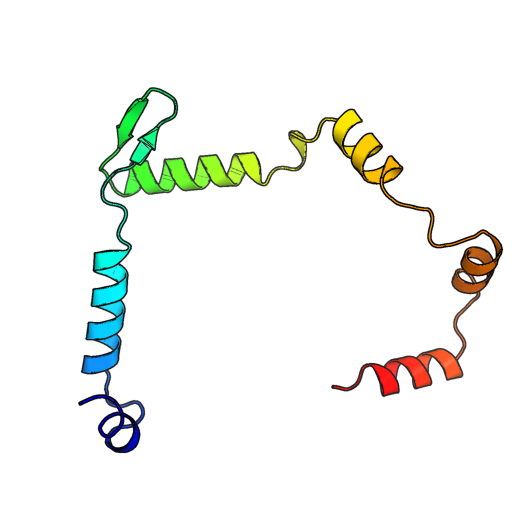1
ATOM 609 N N . VAL A 1 73 ? 4.683 11.386 -20.185 1.00 76.94 73 VAL A N 1
ATOM 610 C CA . VAL A 1 73 ? 5.547 11.120 -21.341 1.00 76.94 73 VAL A CA 1
ATOM 611 C C . VAL A 1 73 ? 6.081 12.416 -21.954 1.00 76.94 73 VAL A C 1
ATOM 613 O O . VAL A 1 73 ? 7.267 12.493 -22.250 1.00 76.94 73 VAL A O 1
ATOM 616 N N . GLU A 1 74 ? 5.262 13.460 -22.075 1.00 77.62 74 GLU A N 1
ATOM 617 C CA . GLU A 1 74 ? 5.674 14.788 -22.550 1.00 77.62 74 GLU A CA 1
ATOM 618 C C . GLU A 1 74 ? 6.703 15.448 -21.622 1.00 77.62 74 GLU A C 1
ATOM 620 O O . GLU A 1 74 ? 7.591 16.166 -22.082 1.00 77.62 74 GLU A O 1
ATOM 625 N N . ALA A 1 75 ? 6.622 15.188 -20.313 1.00 76.44 75 ALA A N 1
ATOM 626 C CA . ALA A 1 75 ? 7.609 15.658 -19.345 1.00 76.44 75 ALA A CA 1
ATOM 627 C C . ALA A 1 75 ? 8.970 14.944 -19.469 1.00 76.44 75 ALA A C 1
ATOM 629 O O . ALA A 1 75 ? 9.969 15.419 -18.916 1.00 76.44 75 ALA A O 1
ATOM 630 N N . LEU A 1 76 ? 9.042 13.816 -20.184 1.00 79.44 76 LEU A N 1
ATOM 631 C CA . LEU A 1 76 ? 10.301 13.135 -20.455 1.00 79.44 76 LEU A CA 1
ATOM 632 C C . LEU A 1 76 ? 10.998 13.808 -21.638 1.00 79.44 76 LEU A C 1
ATOM 634 O O . LEU A 1 76 ? 10.558 13.737 -22.781 1.00 79.44 76 LEU A O 1
ATOM 638 N N . SER A 1 77 ? 12.161 14.411 -21.384 1.00 77.56 77 SER A N 1
ATOM 639 C CA . SER A 1 77 ? 13.068 14.761 -22.477 1.00 77.56 77 SER A CA 1
ATOM 640 C C . SER A 1 77 ? 13.479 13.477 -23.197 1.00 77.56 77 SER A C 1
ATOM 642 O O . SER A 1 77 ? 13.992 12.568 -22.535 1.00 77.56 77 SER A O 1
ATOM 644 N N . CYS A 1 78 ? 13.328 13.412 -24.519 1.00 77.25 78 CYS A N 1
ATOM 645 C CA . CYS A 1 78 ? 13.873 12.311 -25.307 1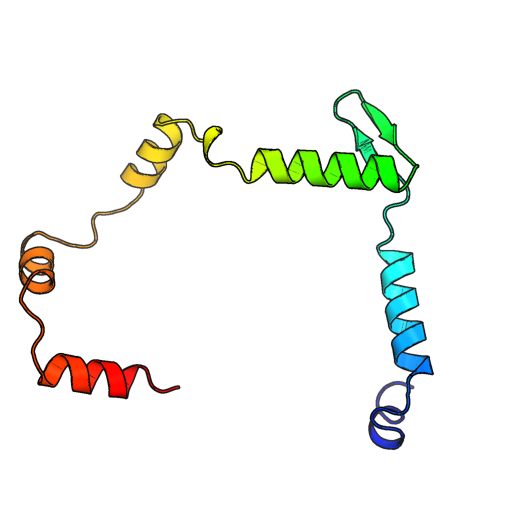.00 77.25 78 CYS A CA 1
ATOM 646 C C . CYS A 1 78 ? 15.378 12.163 -25.010 1.00 77.25 78 CYS A C 1
ATOM 648 O O . CYS A 1 78 ? 16.142 13.114 -25.181 1.00 77.25 78 CYS A O 1
ATOM 650 N N . LYS A 1 79 ? 15.785 11.006 -24.471 1.00 81.56 79 LYS A N 1
ATOM 651 C CA . LYS A 1 79 ? 17.181 10.715 -24.086 1.00 81.56 79 LYS A CA 1
ATOM 652 C C . LYS A 1 79 ? 17.928 9.864 -25.103 1.00 81.56 79 LYS A C 1
ATOM 654 O O . LYS A 1 79 ? 19.1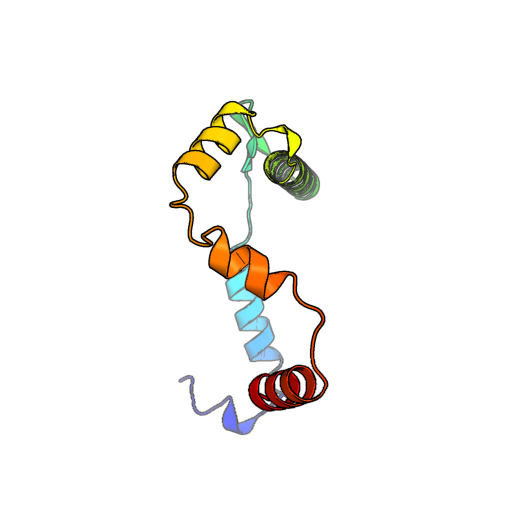45 9.774 -25.010 1.00 81.56 79 LYS A O 1
ATOM 659 N N . VAL A 1 80 ? 17.201 9.227 -26.013 1.00 85.50 80 VAL A N 1
ATOM 660 C CA . VAL A 1 80 ? 17.759 8.353 -27.040 1.00 85.50 80 VAL A CA 1
ATOM 661 C C . VAL A 1 80 ? 17.441 9.001 -28.372 1.00 85.50 80 VAL A C 1
ATOM 663 O O . VAL A 1 80 ? 16.276 9.086 -28.758 1.00 85.50 80 VAL A O 1
ATOM 666 N N . ASP A 1 81 ? 18.467 9.516 -29.035 1.00 88.62 81 ASP A N 1
ATOM 667 C CA . ASP A 1 81 ? 18.320 10.020 -30.392 1.00 88.62 81 ASP A CA 1
ATOM 668 C C . ASP A 1 81 ? 18.283 8.867 -31.411 1.00 88.62 81 ASP A C 1
ATOM 670 O O . ASP A 1 81 ? 18.368 7.682 -31.071 1.00 88.62 81 ASP A O 1
ATOM 674 N N . LEU A 1 82 ? 18.077 9.217 -32.680 1.00 87.31 82 LEU A N 1
ATOM 675 C CA . LEU A 1 82 ? 17.951 8.233 -33.749 1.00 87.31 82 LEU A CA 1
ATOM 676 C C . LEU A 1 82 ? 19.226 7.398 -33.908 1.00 87.31 82 LEU A C 1
ATOM 678 O O . LEU A 1 82 ? 19.128 6.188 -34.100 1.00 87.31 82 LEU A O 1
ATOM 682 N N . ASP A 1 83 ? 20.396 8.025 -33.803 1.00 90.69 83 ASP A N 1
ATOM 683 C CA . ASP A 1 83 ? 21.679 7.358 -34.004 1.00 90.69 83 ASP A CA 1
ATOM 684 C C . ASP A 1 83 ? 21.964 6.397 -32.848 1.00 90.69 83 ASP A C 1
ATOM 686 O O . ASP A 1 83 ? 22.270 5.229 -33.083 1.00 90.69 83 ASP A O 1
ATOM 690 N N . MET A 1 84 ? 21.722 6.824 -31.606 1.00 89.00 84 MET A N 1
ATOM 691 C CA . MET A 1 84 ? 21.774 5.965 -30.423 1.00 89.00 84 MET A CA 1
ATOM 692 C C . MET A 1 84 ? 20.828 4.771 -30.559 1.00 89.00 84 MET A C 1
ATOM 694 O O . MET A 1 84 ? 21.202 3.645 -30.243 1.00 89.00 84 MET A O 1
ATOM 698 N N . ASN A 1 85 ? 19.605 4.985 -31.049 1.00 90.06 85 ASN A N 1
ATOM 699 C CA . ASN A 1 85 ? 18.652 3.897 -31.245 1.00 90.06 85 ASN A CA 1
ATOM 700 C C . ASN A 1 85 ? 19.123 2.912 -32.326 1.00 90.06 85 ASN A C 1
ATOM 702 O O . ASN A 1 85 ? 19.000 1.701 -32.157 1.00 90.06 85 ASN A O 1
ATOM 706 N N . LEU A 1 86 ? 19.698 3.417 -33.421 1.00 91.38 86 LEU A N 1
ATOM 707 C CA . LEU A 1 86 ? 20.299 2.580 -34.460 1.00 91.38 86 LEU A CA 1
ATOM 708 C C . LEU A 1 86 ? 21.474 1.763 -33.920 1.00 91.38 86 LEU A C 1
ATOM 710 O O . LEU A 1 86 ? 21.658 0.628 -34.350 1.00 91.38 86 LEU A O 1
ATOM 714 N N . GLU A 1 87 ? 22.251 2.302 -32.981 1.00 89.56 87 GLU A N 1
ATOM 715 C CA . GLU A 1 87 ? 23.302 1.550 -32.296 1.00 89.56 87 GLU A CA 1
ATOM 716 C C . GLU A 1 87 ? 22.746 0.479 -31.357 1.00 89.56 87 GLU A C 1
ATOM 718 O O . GLU A 1 87 ? 23.198 -0.662 -31.421 1.00 89.56 87 GLU A O 1
ATOM 723 N N . LEU A 1 88 ? 21.727 0.803 -30.556 1.00 87.44 88 LEU A N 1
ATOM 724 C CA . LEU A 1 88 ? 21.092 -0.130 -29.615 1.00 87.44 88 LEU A CA 1
ATOM 725 C C . LEU A 1 88 ? 20.355 -1.291 -30.302 1.00 87.44 88 LEU A C 1
ATOM 727 O O . LEU A 1 88 ? 20.154 -2.336 -29.687 1.00 87.44 88 LEU A O 1
ATOM 731 N N . LEU A 1 89 ? 19.946 -1.120 -31.563 1.00 90.50 89 LEU A N 1
ATOM 732 C CA . LEU A 1 89 ? 19.281 -2.152 -32.365 1.00 90.50 89 LEU A CA 1
ATOM 733 C C . LEU A 1 89 ? 20.253 -3.096 -33.095 1.00 90.50 89 LEU A C 1
ATOM 735 O O . LEU A 1 89 ? 19.803 -4.050 -33.737 1.00 90.50 89 LEU A O 1
ATOM 739 N N . LYS A 1 90 ? 21.570 -2.852 -33.037 1.00 92.00 90 LYS A N 1
ATOM 740 C CA . LYS A 1 90 ? 22.562 -3.744 -33.656 1.00 92.00 90 LYS A CA 1
ATOM 741 C C . LYS A 1 90 ? 22.595 -5.098 -32.926 1.00 92.00 90 LYS A C 1
ATOM 743 O O . LYS A 1 90 ? 22.388 -5.150 -31.714 1.00 92.00 90 LYS A O 1
ATOM 748 N N . PRO A 1 91 ? 22.874 -6.208 -33.634 1.00 92.25 91 PRO A N 1
ATOM 749 C CA . PRO A 1 91 ? 23.102 -7.497 -32.991 1.00 92.25 91 PRO A CA 1
ATOM 750 C C . PRO A 1 91 ? 24.261 -7.423 -31.995 1.00 92.25 91 PRO A C 1
ATOM 752 O O . PRO A 1 91 ? 25.315 -6.880 -32.323 1.00 92.25 91 PRO A O 1
ATOM 755 N N . HIS A 1 92 ? 24.074 -8.014 -30.815 1.00 87.06 92 HIS A N 1
ATOM 756 C CA . HIS A 1 92 ? 25.109 -8.058 -29.786 1.00 87.06 92 HIS A CA 1
ATOM 757 C C . HIS A 1 92 ? 26.333 -8.849 -30.237 1.00 87.06 92 HIS A C 1
ATOM 759 O O . HIS A 1 92 ? 26.209 -9.904 -30.872 1.00 87.06 92 HIS A O 1
ATOM 765 N N . THR A 1 93 ? 27.511 -8.375 -29.846 1.00 92.25 93 THR A N 1
ATOM 766 C CA . THR A 1 93 ? 28.766 -9.091 -30.083 1.00 92.25 93 THR A CA 1
ATOM 767 C C . THR A 1 93 ? 29.146 -9.973 -28.887 1.00 92.25 93 THR A C 1
ATOM 769 O O . THR A 1 93 ? 28.757 -9.696 -27.746 1.00 92.25 93 THR A O 1
ATOM 772 N N . PRO A 1 94 ? 29.914 -11.056 -29.100 1.00 88.88 94 PRO A N 1
ATOM 773 C CA . PRO A 1 94 ? 30.444 -11.866 -28.003 1.00 88.88 94 PRO A CA 1
ATOM 774 C C . PRO A 1 94 ? 31.241 -11.045 -26.979 1.00 88.88 94 PRO A C 1
ATOM 776 O O . PRO A 1 94 ? 31.167 -11.308 -25.779 1.00 88.88 94 PRO A O 1
ATOM 779 N N . GLU A 1 95 ? 31.972 -10.030 -27.439 1.00 89.69 95 GLU A N 1
ATOM 780 C CA . GLU A 1 95 ? 32.778 -9.142 -26.603 1.00 89.69 95 GLU A CA 1
ATOM 781 C C . GLU A 1 95 ? 31.907 -8.274 -25.687 1.00 89.69 95 GLU A C 1
ATOM 783 O O . GLU A 1 95 ? 32.211 -8.141 -24.500 1.00 89.69 95 GLU A O 1
ATOM 788 N N . GLU A 1 96 ? 30.798 -7.735 -26.204 1.00 87.81 96 GLU A N 1
ATOM 789 C CA . GLU A 1 96 ? 29.818 -6.975 -25.419 1.00 87.81 96 GLU A CA 1
ATOM 790 C C . GLU A 1 96 ? 29.183 -7.837 -24.327 1.00 87.81 96 GLU A C 1
ATOM 792 O O . GLU A 1 96 ? 29.049 -7.394 -23.187 1.00 87.81 96 GLU A O 1
ATOM 797 N N . ILE A 1 97 ? 28.839 -9.087 -24.651 1.00 87.50 97 ILE A N 1
ATOM 798 C CA . ILE A 1 97 ? 28.250 -10.027 -23.691 1.00 87.50 97 ILE A CA 1
ATOM 799 C C . ILE A 1 97 ? 29.237 -10.312 -22.555 1.00 87.50 97 ILE A C 1
ATOM 801 O O . ILE A 1 97 ? 28.863 -10.263 -21.383 1.00 87.50 97 ILE A O 1
ATOM 805 N N . ILE A 1 98 ? 30.508 -10.570 -22.879 1.00 89.56 98 ILE A N 1
ATOM 806 C CA . ILE A 1 98 ? 31.548 -10.813 -21.873 1.00 89.56 98 ILE A CA 1
ATOM 807 C C . ILE A 1 98 ? 31.747 -9.568 -21.002 1.00 89.56 98 ILE A C 1
ATOM 809 O O . ILE A 1 98 ? 31.749 -9.679 -19.777 1.00 89.56 98 ILE A O 1
ATOM 813 N N . ALA A 1 99 ? 31.870 -8.386 -21.608 1.00 88.06 99 ALA A N 1
ATOM 814 C CA . ALA A 1 99 ? 32.066 -7.127 -20.890 1.00 88.06 99 ALA A CA 1
ATOM 815 C C . ALA A 1 99 ? 30.885 -6.771 -19.970 1.00 88.06 99 ALA A C 1
ATOM 817 O O . ALA A 1 99 ? 31.090 -6.259 -18.868 1.00 88.06 99 ALA A O 1
ATOM 818 N N . ALA A 1 100 ? 29.658 -7.064 -20.401 1.00 87.19 100 ALA A N 1
ATOM 819 C CA . ALA A 1 100 ? 28.447 -6.875 -19.615 1.00 87.19 100 ALA A CA 1
ATOM 820 C C . ALA A 1 100 ? 28.419 -7.812 -18.399 1.00 87.19 100 ALA A C 1
ATOM 822 O O . ALA A 1 100 ? 28.179 -7.366 -17.279 1.00 87.19 100 ALA A O 1
ATOM 823 N N . VAL A 1 101 ? 28.730 -9.098 -18.592 1.00 88.62 101 VAL A N 1
ATOM 824 C CA . VAL A 1 101 ? 28.780 -10.089 -17.505 1.00 88.62 101 VAL A CA 1
ATOM 825 C C . VAL A 1 101 ? 29.858 -9.744 -16.475 1.00 88.62 101 VAL A C 1
ATOM 827 O O . VAL A 1 101 ? 29.629 -9.913 -15.278 1.00 88.62 101 VAL A O 1
ATOM 830 N N . THR A 1 102 ? 31.014 -9.229 -16.904 1.00 85.62 102 THR A N 1
ATOM 831 C CA . THR A 1 102 ? 32.082 -8.832 -15.975 1.00 85.62 102 THR A CA 1
ATOM 832 C C . THR A 1 102 ? 31.777 -7.540 -15.218 1.00 85.62 102 THR A C 1
ATOM 834 O O . THR A 1 102 ? 32.144 -7.444 -14.050 1.00 85.62 102 THR A O 1
ATOM 837 N N . HIS A 1 103 ? 31.074 -6.577 -15.827 1.00 80.50 103 HIS A N 1
ATOM 838 C CA . HIS A 1 103 ? 30.653 -5.334 -15.160 1.00 80.50 103 HIS A CA 1
ATOM 839 C C . HIS A 1 103 ? 29.408 -5.482 -14.273 1.00 80.50 103 HIS A C 1
ATOM 841 O O . HIS A 1 103 ? 29.175 -4.624 -13.426 1.00 80.50 103 HIS A O 1
ATOM 847 N N . MET A 1 104 ? 28.597 -6.528 -14.463 1.00 74.69 104 MET A N 1
ATOM 848 C CA . MET A 1 104 ? 27.417 -6.816 -13.631 1.00 74.69 104 MET A CA 1
ATOM 849 C C . MET A 1 104 ? 27.717 -7.718 -12.421 1.00 74.69 104 MET A C 1
ATOM 851 O O . MET A 1 104 ? 26.808 -7.998 -11.636 1.00 74.69 104 MET A O 1
ATOM 855 N N . ALA A 1 105 ? 28.956 -8.198 -12.261 1.00 60.19 105 ALA A N 1
ATOM 856 C CA . ALA A 1 105 ? 29.385 -8.862 -11.032 1.00 60.19 105 ALA A CA 1
ATOM 857 C C . ALA A 1 105 ? 29.398 -7.844 -9.863 1.00 60.19 105 ALA A C 1
ATOM 859 O O . ALA A 1 105 ? 29.703 -6.676 -10.103 1.00 60.19 105 ALA A O 1
ATOM 860 N N . PRO A 1 106 ? 29.021 -8.247 -8.635 1.00 61.06 106 PRO A N 1
ATOM 861 C CA . PRO A 1 106 ? 28.768 -7.327 -7.521 1.00 61.06 106 PRO A CA 1
ATOM 862 C C . PRO A 1 106 ? 30.000 -6.556 -7.036 1.00 61.06 106 PRO A C 1
ATOM 864 O O . PRO A 1 106 ? 31.123 -7.107 -7.120 1.00 61.06 106 PRO A O 1
#

Sequence (106 aa):
MGKSHWLKEGDRNTGFFHAYANKIFNRNQIKRIKNSEGRWLDKKQDIAQYISNYFGRIFRSTELSLNDLDRGVEALSCKVDLDMNLELLKPHTPEEIIAAVTHMAP

pLDDT: mean 81.97, std 13.01, range [48.5, 96.69]

Secondary structure (DSSP, 8-state):
--SSSHHHHGGG-HHHHHHHHHHHHHHH----EE-TTS-EE-SHHHHHHHHHHHHHHHT-GGG--HHHHHHHHHTS---S-HHHHHHHTSPPPHHHHHHHHHHT--